Protein AF-A0A845U033-F1 (afdb_monomer_lite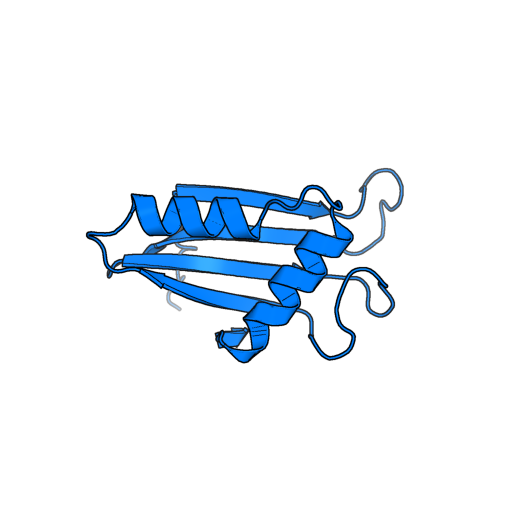)

pLDDT: mean 86.86, std 15.97, range [32.06, 98.0]

Secondary structure (DSSP, 8-state):
---------EEEEEEEEEE--TTT-TTS---EEEEEEEEETTEEEEEEEEE--TT-SSS-TTPPSEEEEEEEEETT-HHHHHHHHHHHT--TT-HHHHHHHHHHHGGGSEE-

Foldseek 3Di:
DDPPDPPPFAWPDKDWLDWDDCVVPVPDDIFTWMWTWGDDPFFIWIKIAGGDDLPDPLEDNPDDGFIKGLDTDGNVCVVVRVVVRVVLSDDPVGSSVSRHSVNVSRVVIDGD

Structure (mmCIF, N/CA/C/O backbone):
data_AF-A0A845U033-F1
#
_entry.id   AF-A0A845U033-F1
#
loop_
_atom_site.group_PDB
_atom_site.id
_atom_site.type_symbol
_atom_site.label_atom_id
_atom_site.label_alt_id
_atom_site.label_comp_id
_atom_site.label_asym_id
_atom_site.label_entity_id
_atom_site.label_seq_id
_atom_site.pdbx_PDB_ins_code
_atom_site.Cartn_x
_atom_site.Cartn_y
_atom_site.Cartn_z
_atom_site.occupancy
_atom_site.B_iso_or_equiv
_atom_site.auth_seq_id
_atom_site.auth_comp_id
_atom_site.auth_asym_id
_atom_site.auth_atom_id
_atom_site.pdbx_PDB_model_num
ATOM 1 N N . MET A 1 1 ? -32.383 -2.520 -11.607 1.00 32.97 1 MET A N 1
ATOM 2 C CA . MET A 1 1 ? -30.965 -2.374 -11.989 1.00 32.97 1 MET A CA 1
ATOM 3 C C . MET A 1 1 ? -30.428 -1.327 -11.040 1.00 32.97 1 MET A C 1
ATOM 5 O O . MET A 1 1 ? -30.568 -0.140 -11.303 1.00 32.97 1 MET A O 1
ATOM 9 N N . ASP A 1 2 ? -30.022 -1.762 -9.852 1.00 32.06 2 ASP A N 1
ATOM 10 C CA . ASP A 1 2 ? -29.628 -0.835 -8.799 1.00 32.06 2 ASP A CA 1
ATOM 11 C C . ASP A 1 2 ? -28.276 -0.239 -9.175 1.00 32.06 2 ASP A C 1
ATOM 13 O O . ASP A 1 2 ? -27.262 -0.934 -9.239 1.00 32.06 2 ASP A O 1
ATOM 17 N N . PHE A 1 3 ? -28.299 1.051 -9.507 1.00 36.91 3 PHE A N 1
ATOM 18 C CA . PHE A 1 3 ? -27.110 1.882 -9.570 1.00 36.91 3 PHE A CA 1
ATOM 19 C C . PHE A 1 3 ? -26.475 1.821 -8.181 1.00 36.91 3 PHE A C 1
ATOM 21 O O . PHE A 1 3 ? -26.927 2.493 -7.253 1.00 36.91 3 PHE A O 1
ATOM 28 N N . ILE A 1 4 ? -25.445 0.993 -8.020 1.00 39.69 4 ILE A N 1
ATOM 29 C CA . ILE A 1 4 ? -24.524 1.139 -6.901 1.00 39.69 4 ILE A CA 1
ATOM 30 C C . ILE A 1 4 ? -23.844 2.479 -7.156 1.00 39.69 4 ILE A C 1
ATOM 32 O O . ILE A 1 4 ? -22.931 2.578 -7.975 1.00 39.69 4 ILE A O 1
ATOM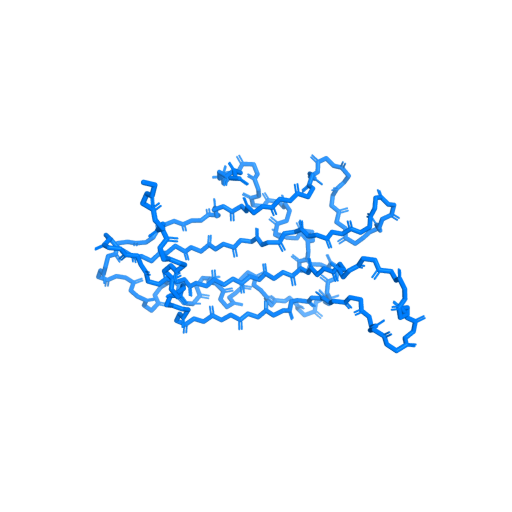 36 N N . ALA A 1 5 ? -24.375 3.535 -6.539 1.00 37.88 5 ALA A N 1
ATOM 37 C CA . ALA A 1 5 ? -23.727 4.829 -6.522 1.00 37.88 5 ALA A CA 1
ATOM 38 C C . ALA A 1 5 ? -22.298 4.597 -6.034 1.00 37.88 5 ALA A C 1
ATOM 40 O O . ALA A 1 5 ? -22.101 3.958 -4.999 1.00 37.88 5 ALA A O 1
ATOM 41 N N . GLU A 1 6 ? -21.320 5.070 -6.805 1.00 37.44 6 GLU A N 1
ATOM 42 C CA . GLU A 1 6 ? -19.923 5.115 -6.396 1.00 37.44 6 GLU A CA 1
ATOM 43 C C . GLU A 1 6 ? -19.893 5.779 -5.017 1.00 37.44 6 GLU A C 1
ATOM 45 O O . GLU A 1 6 ? -20.097 6.989 -4.884 1.00 37.44 6 GLU A O 1
ATOM 50 N N . SER A 1 7 ? -19.747 4.970 -3.965 1.00 41.28 7 SER A N 1
ATOM 51 C CA . SER A 1 7 ? -19.497 5.488 -2.631 1.00 41.28 7 SER A CA 1
ATOM 52 C C . SER A 1 7 ? -18.222 6.295 -2.785 1.00 41.28 7 SER A C 1
ATOM 54 O O . SER A 1 7 ? -17.173 5.725 -3.096 1.00 41.28 7 SER A O 1
ATOM 56 N N . LYS A 1 8 ? -18.318 7.627 -2.686 1.00 56.03 8 LYS A N 1
ATOM 57 C CA . LYS A 1 8 ? -17.140 8.491 -2.655 1.00 56.03 8 LYS A CA 1
ATOM 58 C C . LYS A 1 8 ? -16.274 7.945 -1.529 1.00 56.03 8 LYS A C 1
ATOM 60 O O . LYS A 1 8 ? -16.611 8.159 -0.368 1.00 56.03 8 LYS A O 1
ATOM 65 N N . LYS A 1 9 ? -15.213 7.203 -1.872 1.00 66.88 9 LYS A N 1
ATOM 66 C CA . LYS A 1 9 ? -14.265 6.662 -0.897 1.00 66.88 9 LYS A CA 1
ATOM 67 C C . LYS A 1 9 ? -13.862 7.831 -0.007 1.00 66.88 9 LYS A C 1
ATOM 69 O O . LYS A 1 9 ? -13.294 8.808 -0.502 1.00 66.88 9 LYS A O 1
ATOM 74 N N . ASN A 1 10 ? -14.236 7.779 1.271 1.00 82.31 10 ASN A N 1
ATOM 75 C CA . ASN A 1 10 ? -13.970 8.870 2.197 1.00 82.31 10 ASN A CA 1
ATOM 76 C C . ASN A 1 10 ? -12.498 8.784 2.605 1.00 82.31 10 ASN A C 1
ATOM 78 O O . ASN A 1 10 ? -12.155 8.214 3.641 1.00 82.31 10 ASN A O 1
ATOM 82 N N . HIS A 1 11 ? -11.613 9.239 1.714 1.00 87.50 11 HIS A N 1
ATOM 83 C CA . HIS A 1 11 ? -10.178 9.212 1.944 1.00 87.50 11 HIS A CA 1
ATOM 84 C C . HIS A 1 11 ? -9.849 10.127 3.118 1.00 87.50 11 HIS A C 1
ATOM 86 O O . HIS A 1 11 ? -9.994 11.345 3.031 1.00 87.50 11 HIS A O 1
ATOM 92 N N . VAL A 1 12 ? -9.360 9.535 4.202 1.00 92.56 12 VAL A N 1
ATOM 93 C CA . VAL A 1 12 ? -8.797 10.297 5.317 1.00 92.56 12 VAL A CA 1
ATOM 94 C C . VAL A 1 12 ? -7.362 10.720 5.012 1.00 92.56 12 VAL A C 1
ATOM 96 O O . VAL A 1 12 ? -6.899 11.730 5.535 1.00 92.56 12 VAL A O 1
ATOM 99 N N . TRP A 1 13 ? -6.674 9.975 4.139 1.00 95.56 13 TRP A N 1
ATOM 100 C CA . TRP A 1 13 ? -5.354 10.309 3.612 1.00 95.56 13 TRP A CA 1
ATOM 101 C C . TRP A 1 13 ? -5.094 9.572 2.289 1.00 95.56 13 TRP A C 1
ATOM 103 O O . TRP A 1 13 ? -5.529 8.434 2.125 1.00 95.56 13 TRP A O 1
ATOM 113 N N . ARG A 1 14 ? -4.373 10.189 1.346 1.00 95.44 14 ARG A N 1
ATOM 114 C CA . ARG A 1 14 ? -3.972 9.573 0.067 1.00 95.44 14 ARG A CA 1
ATOM 115 C C . ARG A 1 14 ? -2.655 10.166 -0.416 1.00 95.44 14 ARG A C 1
ATOM 117 O O . ARG A 1 14 ? -2.437 11.368 -0.281 1.00 95.44 14 ARG A O 1
ATOM 124 N N . LYS A 1 15 ? -1.834 9.339 -1.060 1.00 94.94 15 LYS A N 1
ATOM 125 C CA . LYS A 1 15 ? -0.652 9.766 -1.806 1.00 94.94 15 LYS A CA 1
ATOM 126 C C . LYS A 1 15 ? -0.514 8.961 -3.092 1.00 94.94 15 LYS A C 1
ATOM 128 O O . LYS A 1 15 ? -0.491 7.731 -3.069 1.00 94.94 15 LYS A O 1
ATOM 133 N N . THR A 1 16 ? -0.355 9.670 -4.203 1.00 94.69 16 THR A N 1
ATOM 134 C CA . THR A 1 16 ? 0.164 9.088 -5.442 1.00 94.69 16 THR A CA 1
ATOM 135 C C . THR A 1 16 ? 1.676 8.975 -5.293 1.00 94.69 16 THR A C 1
ATOM 137 O O . THR A 1 16 ? 2.373 9.980 -5.172 1.00 94.69 16 THR A O 1
ATOM 140 N N . VAL A 1 17 ? 2.172 7.744 -5.221 1.00 93.75 17 VAL A N 1
ATOM 141 C CA . VAL A 1 17 ? 3.602 7.433 -5.095 1.00 93.75 17 VAL A CA 1
ATOM 142 C C . VAL A 1 17 ? 4.301 7.665 -6.428 1.00 93.75 17 VAL A C 1
ATOM 144 O O . VAL A 1 17 ? 5.407 8.197 -6.468 1.00 93.75 17 VAL A O 1
ATOM 147 N N . TRP A 1 18 ? 3.634 7.291 -7.516 1.00 93.12 18 TRP A N 1
ATOM 148 C CA . TRP A 1 18 ? 4.134 7.455 -8.869 1.00 93.12 18 TRP A CA 1
ATOM 149 C C . TRP A 1 18 ? 2.973 7.529 -9.855 1.00 93.12 18 TRP A C 1
ATOM 151 O O . TRP A 1 18 ? 1.937 6.895 -9.650 1.00 93.12 18 TRP A O 1
ATOM 161 N N . HIS A 1 19 ? 3.145 8.271 -10.942 1.00 89.75 19 HIS A N 1
ATOM 162 C CA . HIS A 1 19 ? 2.268 8.190 -12.101 1.00 89.75 19 HIS A CA 1
ATOM 163 C C . HIS A 1 19 ? 3.074 8.404 -13.379 1.00 89.75 19 HIS A C 1
ATOM 165 O O . HIS A 1 19 ? 4.130 9.033 -13.363 1.00 89.75 19 HIS A O 1
ATOM 171 N N . THR A 1 20 ? 2.575 7.877 -14.494 1.00 87.06 20 THR A N 1
ATOM 172 C CA . THR A 1 20 ? 3.114 8.223 -15.814 1.00 87.06 20 THR A CA 1
ATOM 173 C C . THR A 1 20 ? 2.827 9.688 -16.103 1.00 87.06 20 THR A C 1
ATOM 175 O O . THR A 1 20 ? 1.689 10.124 -15.917 1.00 87.06 20 THR A O 1
ATOM 178 N N . ASP A 1 21 ? 3.836 10.424 -16.564 1.00 75.88 21 ASP A N 1
ATOM 179 C CA . ASP A 1 21 ? 3.651 11.792 -17.032 1.00 75.88 21 ASP A CA 1
ATOM 180 C C . ASP A 1 21 ? 2.779 11.787 -18.307 1.00 75.88 21 ASP A C 1
ATOM 182 O O . ASP A 1 21 ? 3.153 11.158 -19.309 1.00 75.88 21 ASP A O 1
ATOM 186 N N . PRO A 1 22 ? 1.589 12.412 -18.274 1.00 69.69 22 PRO A N 1
ATOM 187 C CA . PRO A 1 22 ? 0.717 12.485 -19.437 1.00 69.69 22 PRO A CA 1
ATOM 188 C C . PRO A 1 22 ? 1.312 13.315 -20.583 1.00 69.69 22 PRO A C 1
ATOM 190 O O . PRO A 1 22 ? 0.971 13.046 -21.733 1.00 69.69 22 PRO A O 1
ATOM 193 N N . ASP A 1 23 ? 2.213 14.261 -20.307 1.00 72.00 23 ASP A N 1
ATOM 194 C CA . ASP A 1 23 ? 2.837 15.098 -21.337 1.00 72.00 23 ASP A CA 1
ATOM 195 C C . ASP A 1 23 ? 3.916 14.324 -22.110 1.00 72.00 23 ASP A C 1
ATOM 197 O O . ASP A 1 23 ? 4.049 14.469 -23.327 1.00 72.00 23 ASP A O 1
ATOM 201 N N . GLU A 1 24 ? 4.641 13.425 -21.437 1.00 65.25 24 GLU A N 1
ATOM 202 C CA . GLU A 1 24 ? 5.624 12.545 -22.084 1.00 65.25 24 GLU A CA 1
ATOM 203 C C . GLU A 1 24 ? 4.961 11.384 -22.845 1.00 65.25 24 GLU A C 1
ATOM 205 O O . GLU A 1 24 ? 5.506 10.862 -23.826 1.00 65.25 24 GLU A O 1
ATOM 210 N N . HIS A 1 25 ? 3.772 10.959 -22.409 1.00 61.84 25 HIS A N 1
ATOM 211 C CA . HIS A 1 25 ? 3.080 9.790 -22.950 1.00 61.84 25 HIS A CA 1
ATOM 212 C C . HIS A 1 25 ? 1.562 9.995 -23.116 1.00 61.84 25 HIS A C 1
ATOM 214 O O . HIS A 1 25 ? 0.771 9.251 -22.526 1.00 61.84 25 HIS A O 1
ATOM 220 N N . PRO A 1 26 ? 1.132 10.907 -24.008 1.00 60.44 26 PRO A N 1
ATOM 221 C CA . PRO A 1 26 ? -0.266 11.341 -24.121 1.00 60.44 26 PRO A CA 1
ATOM 222 C C . PRO A 1 26 ? -1.245 10.256 -24.599 1.00 60.44 26 PRO A C 1
ATOM 224 O O . PRO A 1 26 ? -2.453 10.399 -24.440 1.00 60.44 26 PRO A O 1
ATOM 227 N N . LEU A 1 27 ? -0.743 9.164 -25.187 1.00 63.28 27 LEU A N 1
ATOM 228 C CA . LEU A 1 27 ? -1.548 8.049 -25.708 1.00 63.28 27 LEU A CA 1
ATOM 229 C C . LEU A 1 27 ? -1.376 6.743 -24.909 1.00 63.28 27 LEU A C 1
ATOM 231 O O . LEU A 1 27 ? -1.944 5.716 -25.280 1.00 63.28 27 LEU A O 1
ATOM 235 N N . SER A 1 28 ? -0.573 6.743 -23.839 1.00 61.78 28 SER A N 1
ATOM 236 C CA . SER A 1 28 ? -0.380 5.557 -22.997 1.00 61.78 28 SER A CA 1
ATOM 237 C C . SER A 1 28 ? -1.527 5.412 -21.999 1.00 61.78 28 SER A C 1
ATOM 239 O O . SER A 1 28 ? -2.061 6.401 -21.505 1.00 61.78 28 SER A O 1
ATOM 241 N N . ALA A 1 29 ? -1.847 4.171 -21.614 1.00 68.19 29 ALA A N 1
ATOM 242 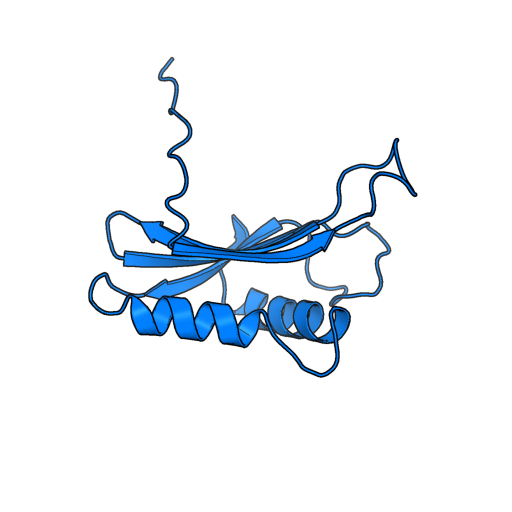C CA . ALA A 1 29 ? -2.658 3.936 -20.423 1.00 68.19 29 ALA A CA 1
ATOM 243 C C . ALA A 1 29 ? -2.025 4.659 -19.220 1.00 68.19 29 ALA A C 1
ATOM 245 O O . ALA A 1 29 ? -0.794 4.658 -19.070 1.00 68.19 29 ALA A O 1
ATOM 246 N N . ALA A 1 30 ? -2.861 5.282 -18.388 1.00 76.31 30 ALA A N 1
ATOM 247 C CA . ALA A 1 30 ? -2.423 5.930 -17.162 1.00 76.31 30 ALA A CA 1
ATOM 248 C C . ALA A 1 30 ? -1.980 4.849 -16.166 1.00 76.31 30 ALA A C 1
ATOM 250 O O . ALA A 1 30 ? -2.805 4.122 -15.610 1.00 76.31 30 ALA A O 1
ATOM 251 N N . HIS A 1 31 ? -0.668 4.718 -15.984 1.00 88.94 31 HIS A N 1
ATOM 252 C CA . HIS A 1 31 ? -0.084 3.867 -14.955 1.00 88.94 31 HIS A CA 1
ATOM 253 C C . HIS A 1 31 ? 0.146 4.731 -13.724 1.00 88.94 31 HIS A C 1
ATOM 255 O O . HIS A 1 31 ? 0.659 5.848 -13.833 1.00 88.94 31 HIS A O 1
ATOM 261 N N . SER A 1 32 ? -0.254 4.227 -12.569 1.00 92.06 32 SER A N 1
ATOM 262 C CA . SER A 1 32 ? -0.066 4.908 -11.304 1.00 92.06 32 SER A CA 1
ATOM 263 C C . SER A 1 32 ? 0.110 3.908 -10.179 1.00 92.06 32 SER A C 1
ATOM 265 O O . SER A 1 32 ? -0.352 2.766 -10.226 1.00 92.06 32 SER A O 1
ATOM 267 N N . VAL A 1 33 ? 0.809 4.369 -9.157 1.00 94.44 33 VAL A N 1
ATOM 268 C CA . VAL A 1 33 ? 0.918 3.686 -7.887 1.00 94.44 33 VAL A CA 1
ATOM 269 C C . VAL A 1 33 ? 0.429 4.628 -6.812 1.00 94.44 33 VAL A C 1
ATOM 271 O O . VAL A 1 33 ? 0.879 5.773 -6.718 1.00 94.44 33 VAL A O 1
ATOM 274 N N . GLU A 1 34 ? -0.503 4.150 -6.003 1.00 95.62 34 GLU A N 1
ATOM 275 C CA . GLU A 1 34 ? -1.142 4.958 -4.980 1.00 95.62 34 GLU A CA 1
ATOM 276 C C . GLU A 1 34 ? -1.313 4.178 -3.692 1.00 95.62 34 GLU A C 1
ATOM 278 O O . GLU A 1 34 ? -1.548 2.972 -3.693 1.00 95.62 34 GLU A O 1
ATOM 283 N N . VAL A 1 35 ? -1.243 4.906 -2.586 1.00 96.88 35 VAL A N 1
ATOM 284 C CA . VAL A 1 35 ? -1.573 4.391 -1.265 1.00 96.88 35 VAL A CA 1
ATOM 285 C C . VAL A 1 35 ? -2.583 5.335 -0.643 1.00 96.88 35 VAL A C 1
ATOM 287 O O . VAL A 1 35 ? -2.420 6.559 -0.697 1.00 96.88 35 VAL A O 1
ATOM 290 N N . TYR A 1 36 ? -3.639 4.787 -0.057 1.00 96.50 36 TYR A N 1
ATOM 291 C CA . TYR A 1 36 ? -4.627 5.596 0.641 1.00 96.50 36 TYR A CA 1
ATOM 292 C C . TYR A 1 36 ? -5.221 4.877 1.842 1.00 96.50 36 TYR A C 1
ATOM 294 O O . TYR A 1 36 ? -5.275 3.653 1.909 1.00 96.50 36 TYR A O 1
ATOM 302 N N . CYS A 1 37 ? -5.704 5.686 2.775 1.00 96.50 37 CYS A N 1
ATOM 303 C CA . CYS A 1 37 ? -6.515 5.272 3.901 1.00 96.50 37 CYS A CA 1
ATOM 304 C C . CYS A 1 37 ? -7.913 5.857 3.710 1.00 96.50 37 CYS A C 1
ATOM 306 O O . CYS A 1 37 ? -8.057 7.065 3.489 1.00 96.50 37 CYS A O 1
ATOM 308 N N . CYS A 1 38 ? -8.940 5.017 3.779 1.00 94.94 38 CYS A N 1
ATOM 309 C CA . CYS A 1 38 ? -10.334 5.444 3.719 1.00 94.94 38 CYS A CA 1
ATOM 310 C C . CYS A 1 38 ? -11.110 4.994 4.953 1.00 94.94 38 CYS A C 1
ATOM 312 O O . CYS A 1 38 ? -10.821 3.959 5.554 1.00 94.94 38 CYS A O 1
ATOM 314 N N . GLU A 1 39 ? -12.093 5.804 5.331 1.00 94.06 39 GLU A N 1
ATOM 315 C CA . GLU A 1 39 ? -13.094 5.417 6.317 1.00 94.06 39 GLU A CA 1
ATOM 316 C C . GLU A 1 39 ? -14.096 4.445 5.684 1.00 94.06 39 GLU A C 1
ATOM 318 O O . GLU A 1 39 ? -14.633 4.692 4.605 1.00 94.06 39 GLU A O 1
ATOM 323 N N . GLU A 1 40 ? -14.354 3.353 6.393 1.00 90.81 40 GLU A N 1
ATOM 324 C CA . GLU A 1 40 ? -15.332 2.320 6.075 1.00 90.81 40 GLU A CA 1
ATOM 325 C C . GLU A 1 40 ? -16.345 2.205 7.223 1.00 90.81 40 GLU A C 1
ATOM 327 O O . GLU A 1 40 ? -16.086 2.616 8.356 1.00 90.81 40 GLU A O 1
ATOM 332 N N . VAL A 1 41 ? -17.493 1.565 6.974 1.00 86.69 41 VAL A N 1
ATOM 333 C CA . VAL A 1 41 ? -18.590 1.438 7.963 1.00 86.69 41 VAL A CA 1
ATOM 334 C C . VAL A 1 41 ? -18.110 0.912 9.331 1.00 86.69 41 VAL A C 1
ATOM 336 O O . VAL A 1 41 ? -18.590 1.354 10.381 1.00 86.69 41 VAL A O 1
ATOM 339 N N . ASN A 1 42 ? -17.132 0.002 9.325 1.00 89.19 42 ASN A N 1
ATOM 340 C CA . ASN A 1 42 ? -16.637 -0.689 10.518 1.00 89.19 42 ASN A CA 1
ATOM 341 C C . ASN A 1 42 ? -15.223 -0.258 10.965 1.00 89.19 42 ASN A C 1
ATOM 343 O O . ASN A 1 42 ? -14.676 -0.868 11.887 1.00 89.19 42 ASN A O 1
ATOM 347 N N . GLY A 1 43 ? -14.613 0.772 10.359 1.00 94.75 43 GLY A N 1
ATOM 348 C CA . GLY A 1 43 ? -13.195 1.062 10.604 1.00 94.75 43 GLY A CA 1
ATOM 349 C C . GLY A 1 43 ? -12.498 1.854 9.505 1.00 94.75 43 GLY A C 1
ATOM 350 O O . GLY A 1 43 ? -13.124 2.641 8.809 1.00 94.75 43 GLY A O 1
ATOM 351 N N . TYR A 1 44 ? -11.193 1.641 9.368 1.00 96.19 44 TYR A N 1
ATOM 352 C CA . TYR A 1 44 ? -10.349 2.288 8.368 1.00 96.19 44 TYR A CA 1
ATOM 353 C C . TYR A 1 44 ? -9.587 1.237 7.573 1.00 96.19 44 TYR A C 1
ATOM 355 O O . TYR A 1 44 ? -8.964 0.344 8.151 1.00 96.19 44 TYR A O 1
ATOM 363 N N . ALA A 1 45 ? -9.634 1.348 6.251 1.00 96.25 45 ALA A N 1
ATOM 364 C CA . ALA A 1 45 ? -8.966 0.434 5.341 1.00 96.25 45 ALA A CA 1
ATOM 365 C C . ALA A 1 45 ? -7.780 1.126 4.673 1.00 96.25 45 ALA A C 1
ATOM 367 O O . ALA A 1 45 ? -7.909 2.245 4.171 1.00 96.25 45 ALA A O 1
ATOM 368 N N . VAL A 1 46 ? -6.636 0.443 4.655 1.00 96.88 46 VAL A N 1
ATOM 369 C CA . VAL A 1 46 ? -5.423 0.916 3.991 1.00 96.88 46 VAL A CA 1
ATOM 370 C C . VAL A 1 46 ? -5.200 0.118 2.723 1.00 96.88 46 VAL A C 1
ATOM 372 O O . VAL A 1 46 ? -5.033 -1.103 2.757 1.00 96.88 46 VAL A O 1
ATOM 375 N N . TRP A 1 47 ? -5.190 0.835 1.610 1.00 97.38 47 TRP A N 1
ATOM 376 C CA . TRP A 1 47 ? -5.142 0.282 0.273 1.00 97.38 47 TRP A CA 1
ATOM 377 C C . TRP A 1 47 ? -3.861 0.668 -0.443 1.00 97.38 47 TRP A C 1
ATOM 379 O O . TRP A 1 47 ? -3.376 1.793 -0.320 1.00 97.38 47 TRP A O 1
ATOM 389 N N . TYR A 1 48 ? -3.384 -0.266 -1.252 1.00 97.44 48 TYR A N 1
ATOM 390 C CA . TYR A 1 48 ? -2.312 -0.093 -2.212 1.00 97.44 48 TYR A CA 1
ATOM 391 C C . TYR A 1 48 ? -2.846 -0.398 -3.609 1.00 97.44 48 TYR A C 1
ATOM 393 O O . TYR A 1 48 ? -3.243 -1.522 -3.901 1.00 97.44 48 TYR A O 1
ATOM 401 N N . VAL A 1 49 ? -2.888 0.617 -4.467 1.00 96.00 49 VAL A N 1
ATOM 402 C CA . VAL A 1 49 ? -3.312 0.494 -5.862 1.00 96.00 49 VAL A CA 1
ATOM 403 C C . VAL A 1 49 ? -2.069 0.448 -6.723 1.00 96.00 49 VAL A C 1
ATOM 405 O O . VAL A 1 49 ? -1.322 1.426 -6.802 1.00 96.00 49 VAL A O 1
ATOM 408 N N . ARG A 1 50 ? -1.869 -0.684 -7.391 1.00 94.81 50 ARG A N 1
ATOM 409 C CA . ARG A 1 50 ? -0.703 -0.931 -8.231 1.00 94.81 50 ARG A CA 1
ATOM 410 C C . ARG A 1 50 ? -1.118 -1.072 -9.683 1.00 94.81 50 ARG A C 1
ATOM 412 O O . ARG A 1 50 ? -1.746 -2.057 -10.074 1.00 94.81 50 ARG A O 1
ATOM 419 N N . LYS A 1 51 ? -0.734 -0.094 -10.499 1.00 93.50 51 LYS A N 1
ATOM 420 C CA . LYS A 1 51 ? -0.915 -0.108 -11.952 1.00 93.50 51 LYS A CA 1
ATOM 421 C C . LYS A 1 51 ? 0.396 0.294 -12.602 1.00 93.50 51 LYS A C 1
ATOM 423 O O . LYS A 1 51 ? 0.584 1.452 -12.947 1.00 93.50 51 LYS A O 1
ATOM 428 N N . LEU A 1 52 ? 1.304 -0.660 -12.759 1.00 90.75 52 LEU A N 1
ATOM 429 C CA . LEU A 1 52 ? 2.581 -0.483 -13.449 1.00 90.75 52 LEU A CA 1
ATOM 430 C C . LEU A 1 52 ? 2.516 -0.998 -14.890 1.00 90.75 52 LEU A C 1
ATOM 432 O O . LEU A 1 52 ? 1.671 -1.829 -15.232 1.00 90.75 52 LEU A O 1
ATOM 436 N N . LYS A 1 53 ? 3.417 -0.520 -15.756 1.00 86.31 53 LYS A N 1
ATOM 437 C CA . LYS A 1 53 ? 3.591 -1.112 -17.092 1.00 86.31 53 LYS A CA 1
ATOM 438 C C . LYS A 1 53 ? 4.033 -2.574 -16.939 1.00 86.31 53 LYS A C 1
ATOM 440 O O . LYS A 1 53 ? 4.744 -2.917 -16.003 1.00 86.31 53 LYS A O 1
ATOM 445 N N . ARG A 1 54 ? 3.665 -3.439 -17.891 1.00 77.50 54 ARG A N 1
ATOM 446 C CA . ARG A 1 54 ? 3.992 -4.884 -17.853 1.00 77.50 54 ARG A CA 1
ATOM 447 C C . ARG A 1 54 ? 5.489 -5.184 -17.664 1.00 77.50 54 ARG A C 1
ATOM 449 O O . ARG A 1 54 ? 5.822 -6.200 -17.073 1.00 77.50 54 ARG A O 1
ATOM 456 N N . ASN A 1 55 ? 6.359 -4.305 -18.159 1.00 77.50 55 ASN A N 1
ATOM 457 C CA . ASN A 1 55 ? 7.817 -4.426 -18.062 1.00 77.50 55 ASN A CA 1
ATOM 458 C C . ASN A 1 55 ? 8.427 -3.292 -17.216 1.00 77.50 55 ASN A C 1
ATOM 460 O O . ASN A 1 55 ? 9.547 -2.861 -17.481 1.00 77.50 55 ASN A O 1
ATOM 464 N N . ASP A 1 56 ? 7.668 -2.739 -16.269 1.00 82.38 56 ASP A N 1
ATOM 465 C CA . ASP A 1 56 ? 8.190 -1.731 -15.347 1.00 82.38 56 ASP A CA 1
ATOM 466 C C . ASP A 1 56 ? 9.122 -2.388 -14.315 1.00 82.38 56 ASP A C 1
ATOM 468 O O . ASP A 1 56 ? 8.802 -3.442 -13.769 1.00 82.38 56 ASP A O 1
ATOM 472 N N . GLY A 1 57 ? 10.285 -1.783 -14.068 1.00 85.62 57 GLY A N 1
ATOM 473 C CA . GLY A 1 57 ? 11.310 -2.330 -13.172 1.00 85.62 57 GLY A CA 1
ATOM 474 C C . GLY A 1 57 ? 11.178 -1.904 -11.707 1.00 85.62 57 GLY A C 1
ATOM 475 O O . GLY A 1 57 ? 12.001 -2.311 -10.895 1.00 85.62 57 GLY A O 1
ATOM 476 N N . ARG A 1 58 ? 10.192 -1.066 -11.361 1.00 87.75 58 ARG A N 1
ATOM 477 C CA . ARG A 1 58 ? 10.117 -0.390 -10.053 1.00 87.75 58 ARG A CA 1
ATOM 478 C C . ARG A 1 58 ? 9.533 -1.228 -8.910 1.00 87.75 58 ARG A C 1
ATOM 480 O O . ARG A 1 58 ? 9.431 -0.724 -7.801 1.00 87.75 58 ARG A O 1
ATOM 487 N N . GLY A 1 59 ? 9.141 -2.477 -9.158 1.00 90.81 59 GLY A N 1
ATOM 488 C CA . GLY A 1 59 ? 8.514 -3.355 -8.165 1.00 90.81 59 GLY A CA 1
ATOM 489 C C . GLY A 1 59 ? 8.960 -4.810 -8.283 1.00 90.81 59 GLY A C 1
ATOM 490 O O . GLY A 1 59 ? 9.825 -5.156 -9.088 1.00 90.81 59 GLY A O 1
ATOM 491 N N . LEU A 1 60 ? 8.349 -5.682 -7.483 1.00 93.12 60 LEU A N 1
ATOM 492 C CA . LEU A 1 60 ? 8.638 -7.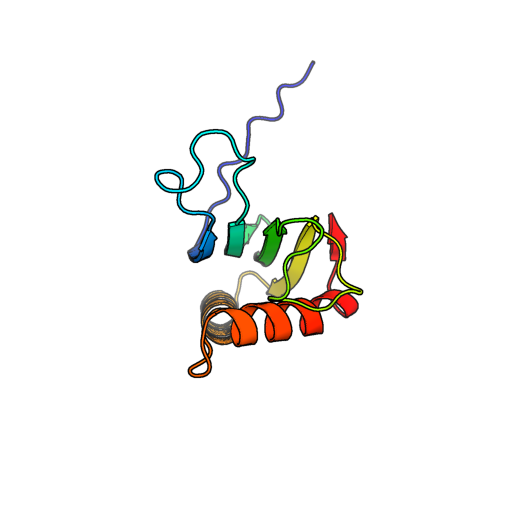111 -7.512 1.00 93.12 60 LEU A CA 1
ATOM 493 C C . LEU A 1 60 ? 7.947 -7.784 -8.715 1.00 93.12 60 LEU A C 1
ATOM 495 O O . LEU A 1 60 ? 6.765 -7.534 -8.970 1.00 93.12 60 LEU A O 1
ATOM 499 N N . PRO A 1 61 ? 8.640 -8.684 -9.442 1.00 89.75 61 PRO A N 1
ATOM 500 C CA . PRO A 1 61 ? 8.097 -9.329 -10.642 1.00 89.75 61 PRO A CA 1
ATOM 501 C C . PRO A 1 61 ? 6.981 -10.338 -10.338 1.00 89.75 61 PRO A C 1
ATOM 503 O O . PRO A 1 61 ? 6.266 -10.760 -11.241 1.00 89.75 61 PRO A O 1
ATOM 506 N N . THR A 1 62 ? 6.843 -10.747 -9.077 1.00 90.19 62 THR A N 1
ATOM 507 C CA . THR A 1 62 ? 5.825 -11.689 -8.596 1.00 90.19 62 THR A CA 1
ATOM 508 C C . THR A 1 62 ? 4.520 -11.010 -8.192 1.00 90.19 62 THR A C 1
ATOM 510 O O . THR A 1 62 ? 3.548 -11.701 -7.894 1.00 90.19 62 THR A O 1
ATOM 513 N N . VAL A 1 63 ? 4.491 -9.674 -8.153 1.00 93.44 63 VAL A N 1
ATOM 514 C CA . VAL A 1 63 ? 3.311 -8.904 -7.766 1.00 93.44 63 VAL A CA 1
ATOM 515 C C . VAL A 1 63 ? 2.618 -8.389 -9.019 1.00 93.44 63 VAL A C 1
ATOM 517 O O . VAL A 1 63 ? 3.170 -7.615 -9.804 1.00 93.44 63 VAL A O 1
ATOM 520 N N . ASP A 1 64 ? 1.381 -8.831 -9.201 1.00 92.56 64 ASP A N 1
ATOM 521 C CA . ASP A 1 64 ? 0.523 -8.380 -10.289 1.00 92.56 64 ASP A CA 1
ATOM 522 C C . ASP A 1 64 ? 0.028 -6.942 -10.078 1.00 92.56 64 ASP A C 1
ATOM 524 O O . ASP A 1 64 ? 0.079 -6.378 -8.990 1.00 92.56 64 ASP A O 1
ATOM 528 N N . ASN A 1 65 ? -0.524 -6.339 -11.129 1.00 93.50 65 ASN A N 1
ATOM 529 C CA . ASN A 1 65 ? -1.346 -5.143 -10.958 1.00 93.50 65 ASN A CA 1
ATOM 530 C C . ASN A 1 65 ? -2.686 -5.492 -10.290 1.00 93.50 65 ASN A C 1
ATOM 532 O O . ASN A 1 65 ? -3.251 -6.570 -10.523 1.00 93.50 65 ASN A O 1
ATOM 536 N N . GLY A 1 66 ? -3.202 -4.563 -9.488 1.00 93.25 66 GLY A N 1
ATOM 537 C CA . GLY A 1 66 ? -4.464 -4.701 -8.765 1.00 93.25 66 GLY A CA 1
ATOM 538 C C . GLY A 1 66 ? -4.598 -3.723 -7.603 1.00 93.25 66 GLY A C 1
ATOM 539 O O . GLY A 1 66 ? -3.678 -2.951 -7.316 1.00 93.25 66 GLY A O 1
ATOM 540 N N . ASP A 1 67 ? -5.747 -3.797 -6.936 1.00 95.12 67 ASP A N 1
ATOM 541 C CA . ASP A 1 67 ? -6.024 -3.065 -5.708 1.00 95.12 67 ASP A CA 1
ATOM 542 C C . ASP A 1 67 ? -5.855 -4.036 -4.532 1.00 95.12 67 ASP A C 1
ATOM 544 O O . ASP A 1 67 ? -6.474 -5.099 -4.473 1.00 95.12 67 ASP A O 1
ATOM 548 N N . TYR A 1 68 ? -4.982 -3.687 -3.595 1.00 96.50 68 TYR A N 1
ATOM 549 C CA . TYR A 1 68 ? -4.605 -4.537 -2.474 1.00 96.50 68 TYR A CA 1
ATOM 550 C C . TYR A 1 68 ? -5.039 -3.893 -1.164 1.00 96.50 68 TYR A C 1
ATOM 552 O O . TYR A 1 68 ? -4.570 -2.810 -0.811 1.00 96.50 68 TYR A O 1
ATOM 560 N N . LEU A 1 69 ? -5.907 -4.569 -0.416 1.00 96.00 69 LEU A N 1
ATOM 561 C CA . LEU A 1 69 ? -6.184 -4.232 0.974 1.00 96.00 69 LEU A CA 1
ATOM 562 C C . LEU A 1 69 ? -5.010 -4.724 1.819 1.00 96.00 69 LEU A C 1
ATOM 564 O O . LEU A 1 69 ? -4.873 -5.924 2.052 1.00 96.00 69 LEU A O 1
ATOM 568 N N . LEU A 1 70 ? -4.159 -3.803 2.269 1.00 96.50 70 LEU A N 1
ATOM 569 C CA . LEU A 1 70 ? -2.964 -4.149 3.036 1.00 96.50 70 LEU A CA 1
ATOM 570 C C . LEU A 1 70 ? -3.271 -4.366 4.517 1.00 96.50 70 LEU A C 1
ATOM 572 O O . LEU A 1 70 ? -2.696 -5.245 5.156 1.00 96.50 70 LEU A O 1
ATOM 576 N N . ARG A 1 71 ? -4.155 -3.539 5.087 1.00 96.62 71 ARG A N 1
ATOM 577 C CA . ARG A 1 71 ? -4.522 -3.623 6.504 1.00 96.62 71 ARG A CA 1
ATOM 578 C C . ARG A 1 71 ? -5.870 -2.973 6.786 1.00 96.62 71 ARG A C 1
ATOM 580 O O . ARG A 1 71 ? -6.275 -2.023 6.118 1.00 96.62 71 ARG A O 1
ATOM 587 N N . TYR A 1 72 ? -6.526 -3.468 7.831 1.00 96.06 72 TYR A N 1
ATOM 588 C CA . TYR A 1 72 ? -7.733 -2.889 8.400 1.00 96.06 72 TYR A CA 1
ATOM 589 C C . TYR A 1 72 ? -7.518 -2.484 9.860 1.00 96.06 72 TYR A C 1
ATOM 591 O O . TYR A 1 72 ? -6.907 -3.228 10.628 1.00 96.06 72 TYR A O 1
ATOM 599 N N . PHE A 1 73 ? -8.056 -1.332 10.249 1.00 96.62 73 PHE A N 1
ATOM 600 C CA . PHE A 1 73 ? -8.013 -0.807 11.612 1.00 96.62 73 PHE A CA 1
ATOM 601 C C . PHE A 1 73 ? -9.439 -0.581 12.135 1.00 96.62 73 PHE A C 1
ATOM 603 O O . PHE A 1 73 ? -10.299 -0.120 11.383 1.00 96.62 73 PHE A O 1
ATOM 610 N N . PRO A 1 74 ? -9.731 -0.865 13.418 1.00 96.50 74 PRO A N 1
ATOM 611 C CA . PRO A 1 74 ? -11.047 -0.596 13.994 1.00 96.50 74 PRO A CA 1
ATOM 612 C C . PRO A 1 74 ? -11.324 0.914 14.084 1.00 96.50 74 PRO A C 1
ATOM 614 O O . PRO A 1 74 ? -10.402 1.728 14.133 1.00 96.50 74 PRO A O 1
ATOM 617 N N . ARG A 1 75 ? -12.605 1.301 14.188 1.00 94.88 75 ARG A N 1
ATOM 618 C CA . ARG A 1 75 ? -13.053 2.717 14.213 1.00 94.88 75 ARG A CA 1
ATOM 619 C C . ARG A 1 75 ? -12.389 3.590 15.281 1.00 94.88 75 ARG A C 1
ATOM 621 O O . ARG A 1 75 ? -12.331 4.804 15.126 1.00 94.88 75 ARG A O 1
ATOM 628 N N . THR A 1 76 ? -11.901 2.989 16.362 1.00 95.88 76 THR A N 1
ATOM 629 C CA . THR A 1 76 ? -11.232 3.686 17.469 1.00 95.88 76 THR A CA 1
ATOM 630 C C . THR A 1 76 ? -9.758 4.000 17.200 1.00 95.88 76 THR A C 1
ATOM 632 O O . THR A 1 76 ? -9.139 4.687 18.003 1.00 95.88 76 THR A O 1
ATOM 635 N N . ARG A 1 77 ? -9.186 3.518 16.087 1.00 97.06 77 ARG A N 1
ATOM 636 C CA . ARG A 1 77 ? -7.754 3.617 15.752 1.00 97.06 77 ARG A CA 1
ATOM 637 C C . ARG A 1 77 ? -7.506 4.403 14.463 1.00 97.06 77 ARG A C 1
ATOM 639 O O . ARG A 1 77 ? -6.744 3.981 13.598 1.00 97.06 77 ARG A O 1
ATOM 646 N N . ARG A 1 78 ? -8.170 5.555 14.329 1.00 95.38 78 ARG A N 1
ATOM 647 C CA . ARG A 1 78 ? -8.033 6.440 13.160 1.00 95.38 78 ARG A CA 1
ATOM 648 C C . ARG A 1 78 ? -6.590 6.886 12.935 1.00 95.38 78 ARG A C 1
ATOM 650 O O . ARG A 1 78 ? -6.074 6.740 11.832 1.00 95.38 78 ARG A O 1
ATOM 657 N N . ASP A 1 79 ? -5.960 7.429 13.971 1.00 97.19 79 ASP A N 1
ATOM 658 C CA . ASP A 1 79 ? -4.637 8.043 13.841 1.00 97.19 79 ASP A CA 1
ATOM 659 C C . ASP A 1 79 ? -3.568 6.992 13.539 1.00 97.19 79 ASP A C 1
ATOM 661 O O . ASP A 1 79 ? -2.742 7.211 12.664 1.00 97.19 79 ASP A O 1
ATOM 665 N 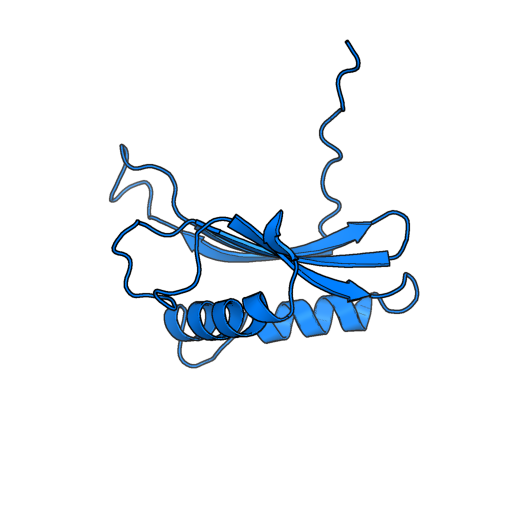N . GLU A 1 80 ? -3.666 5.807 14.152 1.00 98.00 80 GLU A N 1
ATOM 666 C CA . GLU A 1 80 ? -2.793 4.662 13.854 1.00 98.00 80 GLU A CA 1
ATOM 667 C C . GLU A 1 80 ? -2.930 4.211 12.390 1.00 98.00 80 GLU A C 1
ATOM 669 O O . GLU A 1 80 ? -1.932 3.918 11.732 1.00 98.00 80 GLU A O 1
ATOM 674 N N . ALA A 1 81 ? -4.154 4.200 11.846 1.00 97.06 81 ALA A N 1
ATOM 675 C CA . ALA A 1 81 ? -4.381 3.872 10.442 1.00 97.06 81 ALA A CA 1
ATOM 676 C C . ALA A 1 81 ? -3.723 4.898 9.510 1.00 97.06 81 ALA A C 1
ATOM 678 O O . ALA A 1 81 ? -3.070 4.525 8.534 1.00 97.06 81 ALA A O 1
ATOM 679 N N . ILE A 1 82 ? -3.875 6.192 9.809 1.00 97.06 82 ILE A N 1
ATOM 680 C CA . ILE A 1 82 ? -3.265 7.277 9.032 1.00 97.06 82 ILE A CA 1
ATOM 681 C C . ILE A 1 82 ? -1.741 7.218 9.144 1.00 97.06 82 ILE A C 1
ATOM 683 O O . ILE A 1 82 ? -1.067 7.244 8.118 1.00 97.06 82 ILE A O 1
ATOM 687 N N . GLU A 1 83 ? -1.199 7.090 10.353 1.00 98.00 83 GLU A N 1
ATOM 688 C CA . GLU A 1 83 ? 0.238 7.006 10.609 1.00 98.00 83 GLU A CA 1
ATOM 689 C C . GLU A 1 83 ? 0.859 5.833 9.853 1.00 98.00 83 GLU A C 1
ATOM 691 O O . GLU A 1 83 ? 1.815 6.023 9.103 1.00 98.00 83 GLU A O 1
ATOM 696 N N . TRP A 1 84 ? 0.271 4.638 9.961 1.00 97.75 84 TRP A N 1
ATOM 697 C CA . TRP A 1 84 ? 0.768 3.468 9.244 1.00 97.75 84 TRP A CA 1
ATOM 698 C C . TRP A 1 84 ? 0.755 3.685 7.728 1.00 97.75 84 TRP A C 1
ATOM 700 O O . TRP A 1 84 ? 1.737 3.383 7.053 1.00 97.75 84 TRP A O 1
ATOM 710 N N . THR A 1 85 ? -0.317 4.284 7.201 1.00 97.38 85 THR A N 1
ATOM 711 C CA . THR A 1 85 ? -0.443 4.610 5.771 1.00 97.38 85 THR A CA 1
ATOM 712 C C . THR A 1 85 ? 0.621 5.610 5.316 1.00 97.38 85 THR A C 1
ATOM 714 O O . THR A 1 85 ? 1.232 5.433 4.263 1.00 97.38 85 THR A O 1
ATOM 717 N N . VAL A 1 86 ? 0.874 6.653 6.112 1.00 96.94 86 VAL A N 1
ATOM 718 C CA . VAL A 1 86 ? 1.917 7.648 5.836 1.00 96.94 86 VAL A CA 1
ATOM 719 C C . VAL A 1 86 ? 3.290 6.985 5.843 1.00 96.94 86 VAL A C 1
ATOM 721 O O . VAL A 1 86 ? 4.082 7.240 4.938 1.00 96.94 86 VAL A O 1
ATOM 724 N N . LEU A 1 87 ? 3.580 6.127 6.820 1.00 96.75 87 LEU A N 1
ATOM 725 C CA . LEU A 1 87 ? 4.883 5.477 6.941 1.00 96.75 87 LEU A CA 1
ATOM 726 C C . LEU A 1 87 ? 5.187 4.574 5.742 1.00 96.75 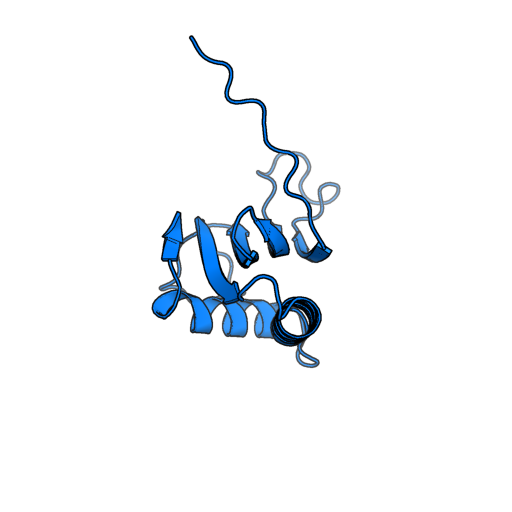87 LEU A C 1
ATOM 728 O O . LEU A 1 87 ? 6.244 4.717 5.138 1.00 96.75 87 LEU A O 1
ATOM 732 N N . ILE A 1 88 ? 4.259 3.704 5.334 1.00 96.38 88 ILE A N 1
ATOM 733 C CA . ILE A 1 88 ? 4.503 2.791 4.201 1.00 96.38 88 ILE A CA 1
ATOM 734 C C . ILE A 1 88 ? 4.570 3.513 2.848 1.00 96.38 88 ILE A C 1
ATOM 736 O O . ILE A 1 88 ? 5.157 3.007 1.899 1.00 96.38 88 ILE A O 1
ATOM 740 N N . ALA A 1 89 ? 3.980 4.706 2.745 1.00 95.75 89 ALA A N 1
ATOM 741 C CA . ALA A 1 89 ? 3.972 5.502 1.522 1.00 95.75 89 ALA A CA 1
ATOM 742 C C . ALA A 1 89 ? 5.192 6.439 1.391 1.00 95.75 89 ALA A C 1
ATOM 744 O O . ALA A 1 89 ? 5.275 7.224 0.435 1.00 95.75 89 ALA A O 1
ATOM 745 N N . ASN A 1 90 ? 6.124 6.417 2.351 1.00 93.12 90 ASN A N 1
ATOM 746 C CA . ASN A 1 90 ? 7.311 7.266 2.367 1.00 93.12 90 ASN A CA 1
ATOM 747 C C . ASN A 1 90 ? 8.573 6.448 2.657 1.00 93.12 90 ASN A C 1
ATOM 749 O O . ASN A 1 90 ? 8.677 5.775 3.673 1.00 93.12 90 ASN A O 1
ATOM 753 N N . ASN A 1 91 ? 9.573 6.568 1.786 1.00 91.06 91 ASN A N 1
ATOM 754 C CA . ASN A 1 91 ? 10.887 5.969 1.984 1.00 91.06 91 ASN A CA 1
ATOM 755 C C . ASN A 1 91 ? 11.960 6.947 1.472 1.00 91.06 91 ASN A C 1
ATOM 757 O O . ASN A 1 91 ? 11.836 7.422 0.338 1.00 91.06 91 ASN A O 1
ATOM 761 N N . PRO A 1 92 ? 13.001 7.273 2.264 1.00 85.19 92 PRO A N 1
ATOM 762 C CA . PRO A 1 92 ? 14.056 8.198 1.842 1.00 85.19 92 PRO A CA 1
ATOM 763 C C . PRO A 1 92 ? 14.883 7.683 0.655 1.00 85.19 92 PRO A C 1
ATOM 765 O O . PRO A 1 92 ? 15.511 8.485 -0.029 1.00 85.19 92 PRO A O 1
ATOM 768 N N . ALA A 1 93 ? 14.870 6.374 0.382 1.00 90.25 93 ALA A N 1
ATOM 769 C CA . ALA A 1 93 ? 15.561 5.781 -0.763 1.00 90.25 93 ALA A CA 1
ATOM 770 C C . ALA A 1 93 ? 14.857 6.033 -2.115 1.00 90.25 93 ALA A C 1
ATOM 772 O O . ALA A 1 93 ? 15.411 5.698 -3.159 1.00 90.25 93 ALA A O 1
ATOM 773 N N . GLY A 1 94 ? 13.666 6.645 -2.115 1.00 92.56 94 GLY A N 1
ATOM 774 C CA . GLY A 1 94 ? 12.957 7.068 -3.324 1.00 92.56 94 GLY A CA 1
ATOM 775 C C . GLY A 1 94 ? 11.753 6.199 -3.694 1.00 92.56 94 GLY A C 1
ATOM 776 O O . GLY A 1 94 ? 11.354 5.299 -2.958 1.00 92.56 94 GLY A O 1
ATOM 777 N N . VAL A 1 95 ? 11.151 6.510 -4.846 1.00 93.50 95 VAL A N 1
ATOM 778 C CA . VAL A 1 95 ? 9.883 5.929 -5.328 1.00 93.50 95 VAL A CA 1
ATOM 779 C C . VAL A 1 95 ? 9.960 4.411 -5.483 1.00 93.50 95 VAL A C 1
ATOM 781 O O . VAL A 1 95 ? 9.086 3.710 -4.984 1.00 93.50 95 VAL A O 1
ATOM 784 N N . ASP A 1 96 ? 11.013 3.899 -6.114 1.00 94.56 96 ASP A N 1
ATOM 785 C CA . ASP A 1 96 ? 11.159 2.464 -6.381 1.00 94.56 96 ASP A CA 1
ATOM 786 C C . ASP A 1 96 ? 11.247 1.666 -5.071 1.00 94.56 96 ASP A C 1
ATOM 788 O O . ASP A 1 96 ? 10.622 0.621 -4.926 1.00 94.56 96 ASP A O 1
ATOM 792 N N . ALA A 1 97 ? 11.932 2.209 -4.059 1.00 95.50 97 ALA A N 1
ATOM 793 C CA . ALA A 1 97 ? 11.997 1.601 -2.732 1.00 95.50 97 ALA A CA 1
ATOM 794 C C . ALA A 1 97 ? 10.637 1.607 -2.011 1.00 95.50 97 ALA A C 1
ATOM 796 O O . ALA A 1 97 ? 10.330 0.664 -1.283 1.00 95.50 97 ALA A O 1
ATOM 797 N N . VAL A 1 98 ? 9.809 2.641 -2.217 1.00 96.50 98 VAL A N 1
ATOM 798 C CA . VAL A 1 98 ? 8.421 2.648 -1.721 1.00 96.50 98 VAL A CA 1
ATOM 799 C C . VAL A 1 98 ? 7.612 1.545 -2.403 1.00 96.50 98 VAL A C 1
ATOM 801 O O . VAL A 1 98 ? 6.933 0.789 -1.720 1.00 96.50 98 VAL A O 1
ATOM 804 N N . ILE A 1 99 ? 7.696 1.423 -3.731 1.00 96.50 99 ILE A N 1
ATOM 805 C CA . ILE A 1 99 ? 6.936 0.422 -4.495 1.00 96.50 99 ILE A CA 1
ATOM 806 C C . ILE A 1 99 ? 7.347 -1.000 -4.094 1.00 96.50 99 ILE A C 1
ATOM 808 O O . ILE A 1 99 ? 6.473 -1.819 -3.828 1.00 96.50 99 ILE A O 1
ATOM 812 N N . VAL A 1 100 ? 8.647 -1.286 -3.976 1.00 96.62 100 VAL A N 1
ATOM 813 C CA . VAL A 1 100 ? 9.133 -2.590 -3.494 1.00 96.62 100 VAL A CA 1
ATOM 814 C C . VAL A 1 100 ? 8.636 -2.874 -2.076 1.00 96.62 100 VAL A C 1
ATOM 816 O O . VAL A 1 100 ? 8.100 -3.950 -1.833 1.00 96.62 100 VAL A O 1
ATOM 819 N N . GLY A 1 101 ? 8.728 -1.906 -1.158 1.00 96.44 101 GLY A N 1
ATOM 820 C CA . GLY A 1 101 ? 8.230 -2.078 0.210 1.00 96.44 101 GLY A CA 1
ATOM 821 C C . GLY A 1 101 ? 6.716 -2.319 0.282 1.00 96.44 101 GLY A C 1
ATOM 822 O O . GLY A 1 101 ? 6.256 -3.092 1.115 1.00 96.44 101 GLY A O 1
ATOM 823 N N . LEU A 1 102 ? 5.927 -1.707 -0.606 1.00 96.81 102 LEU A N 1
ATOM 824 C CA . LEU A 1 102 ? 4.488 -1.971 -0.718 1.00 96.81 102 LEU A CA 1
ATOM 825 C C . LEU A 1 102 ? 4.208 -3.355 -1.319 1.00 96.81 102 LEU A C 1
ATOM 827 O O . LEU A 1 102 ? 3.336 -4.069 -0.823 1.00 96.81 102 LEU A O 1
ATOM 831 N N . ASP A 1 103 ? 4.968 -3.755 -2.339 1.00 96.44 103 ASP A N 1
ATOM 832 C CA . ASP A 1 103 ? 4.899 -5.084 -2.952 1.00 96.44 103 ASP A CA 1
ATOM 833 C C . ASP A 1 103 ? 5.225 -6.194 -1.927 1.00 96.44 103 ASP A C 1
ATOM 835 O O . ASP A 1 103 ? 4.595 -7.250 -1.945 1.00 96.44 103 ASP A O 1
ATOM 839 N N . GLU A 1 104 ? 6.132 -5.952 -0.976 1.00 96.44 104 GLU A N 1
ATOM 840 C CA . GLU A 1 104 ? 6.441 -6.879 0.127 1.00 96.44 104 GLU A CA 1
ATOM 841 C C . GLU A 1 104 ? 5.283 -7.064 1.125 1.00 96.44 104 GLU A C 1
ATOM 843 O O . GLU A 1 104 ? 5.211 -8.093 1.802 1.00 96.44 104 GLU A O 1
ATOM 848 N N . LEU A 1 105 ? 4.347 -6.112 1.208 1.00 96.12 105 LEU A N 1
ATOM 849 C CA . LEU A 1 105 ? 3.158 -6.213 2.064 1.00 96.12 105 LEU A CA 1
ATOM 850 C C . LEU A 1 105 ? 2.011 -6.980 1.393 1.00 96.12 105 LEU A C 1
ATOM 852 O O . LEU A 1 105 ? 1.127 -7.490 2.085 1.00 96.12 105 LEU A O 1
ATOM 856 N N . VAL A 1 106 ? 2.025 -7.098 0.061 1.00 95.81 106 VAL A N 1
ATOM 857 C CA . VAL A 1 106 ? 0.967 -7.755 -0.723 1.00 95.81 106 VAL A CA 1
ATOM 858 C C . VAL A 1 106 ? 0.686 -9.201 -0.292 1.00 95.81 106 VAL A C 1
ATOM 860 O O . VAL A 1 106 ? -0.494 -9.532 -0.173 1.00 95.81 106 VAL A O 1
ATOM 863 N N . PRO A 1 107 ? 1.681 -10.069 -0.003 1.00 92.19 107 PRO A N 1
ATOM 864 C CA . PRO A 1 107 ? 1.419 -11.439 0.445 1.00 92.19 107 PRO A CA 1
ATOM 865 C C . PRO A 1 107 ? 0.599 -11.539 1.740 1.00 92.19 107 PRO A C 1
ATOM 867 O O . PRO A 1 107 ? -0.056 -12.553 1.965 1.00 92.19 107 PRO A O 1
ATOM 870 N N . GLY A 1 108 ? 0.645 -10.510 2.595 1.00 86.56 108 GLY A N 1
ATOM 871 C CA . GLY A 1 108 ? -0.167 -10.418 3.813 1.00 86.56 108 GLY A CA 1
ATOM 872 C C . GLY A 1 108 ? -1.508 -9.703 3.620 1.00 86.56 108 GLY A C 1
ATOM 873 O O . GLY A 1 108 ? -2.302 -9.646 4.558 1.00 86.56 108 GLY A O 1
ATOM 874 N N . GLY A 1 109 ? -1.745 -9.140 2.435 1.00 87.56 109 GLY A N 1
ATOM 875 C CA . GLY A 1 109 ? -2.956 -8.412 2.085 1.00 87.56 109 GLY A CA 1
ATOM 876 C C . GLY A 1 109 ? -3.969 -9.255 1.313 1.00 87.56 109 GLY A C 1
ATOM 877 O O . GLY A 1 109 ? -3.772 -10.436 1.028 1.00 87.56 109 GLY A O 1
ATOM 878 N N . GLN A 1 110 ? -5.073 -8.612 0.939 1.00 91.31 110 GLN A N 1
ATOM 879 C CA . GLN A 1 110 ? -6.104 -9.193 0.086 1.00 91.31 110 GLN A CA 1
ATOM 880 C C . GLN A 1 110 ? -6.182 -8.419 -1.230 1.00 91.31 110 GLN A C 1
ATOM 882 O O . GLN A 1 110 ? -6.450 -7.219 -1.232 1.00 91.31 110 GLN A O 1
ATOM 887 N N . LYS A 1 111 ? -5.977 -9.115 -2.350 1.00 92.81 111 LYS A N 1
ATOM 888 C CA . LYS A 1 111 ? -6.231 -8.569 -3.688 1.00 92.81 111 LYS A CA 1
ATOM 889 C C . LYS A 1 111 ? -7.738 -8.529 -3.956 1.00 92.81 111 LYS A C 1
ATOM 891 O O . LYS A 1 111 ? -8.424 -9.512 -3.665 1.00 92.81 111 LYS A O 1
ATOM 896 N N . VAL A 1 112 ? -8.223 -7.421 -4.512 1.00 86.62 112 VAL A N 1
ATOM 897 C CA . VAL A 1 112 ? -9.619 -7.213 -4.935 1.00 86.62 112 VAL A CA 1
ATOM 898 C C . VAL A 1 112 ? -9.687 -6.934 -6.429 1.00 86.62 112 VAL A C 1
ATOM 900 O O . VAL A 1 112 ? -8.762 -6.273 -6.957 1.00 86.62 112 VAL A O 1
#

Sequence (112 aa):
MDFIAESKKNHVWRKTVWHTDPDEHPLSAAHSVEVYCCEEVNGYAVWYVRKLKRNDGRGLPTVDNGDYLLRYFPRTRRDEAIEWTVLIANNPAGVDAVIVGLDELVPGGQKV

Radius of gyration: 14.85 Å; chains: 1; bounding box: 46×27×43 Å